Protein AF-A0A9W8AF70-F1 (afdb_monomer)

Structure (mmCIF, N/CA/C/O backbone):
data_AF-A0A9W8AF70-F1
#
_entry.id   AF-A0A9W8AF70-F1
#
loop_
_atom_site.group_PDB
_atom_site.id
_atom_site.type_symbol
_atom_site.label_atom_id
_atom_site.label_alt_id
_atom_site.label_comp_id
_atom_site.label_asym_id
_atom_site.label_entity_id
_atom_site.label_seq_id
_atom_site.pdbx_PDB_ins_code
_atom_site.Cartn_x
_atom_site.Cartn_y
_atom_site.Cartn_z
_atom_site.occupancy
_atom_site.B_iso_or_equiv
_atom_site.auth_seq_id
_atom_site.auth_comp_id
_atom_site.auth_asym_id
_atom_site.auth_atom_id
_atom_site.pdbx_PDB_model_num
ATOM 1 N N . MET A 1 1 ? 2.210 7.475 -5.868 1.00 79.88 1 MET A N 1
ATOM 2 C CA . MET A 1 1 ? 2.722 6.218 -6.463 1.00 79.88 1 MET A CA 1
ATOM 3 C C . MET A 1 1 ? 3.034 5.234 -5.338 1.00 79.88 1 MET A C 1
ATOM 5 O O . MET A 1 1 ? 3.529 5.684 -4.309 1.00 79.88 1 MET A O 1
ATOM 9 N N . CYS A 1 2 ? 2.689 3.948 -5.468 1.00 85.62 2 CYS A N 1
ATOM 10 C CA . CYS A 1 2 ? 2.917 2.944 -4.415 1.00 85.62 2 CYS A CA 1
ATOM 11 C C . CYS A 1 2 ? 4.412 2.587 -4.301 1.00 85.62 2 CYS A C 1
ATOM 13 O O . CYS A 1 2 ? 5.001 2.254 -5.326 1.00 85.62 2 CYS A O 1
ATOM 15 N N . PRO A 1 3 ? 5.020 2.570 -3.100 1.00 85.44 3 PRO A N 1
ATOM 16 C CA . PRO A 1 3 ? 6.440 2.236 -2.944 1.00 85.44 3 PRO A CA 1
ATOM 17 C C . PRO A 1 3 ? 6.752 0.746 -3.146 1.00 85.44 3 PRO A C 1
ATOM 19 O O . PRO A 1 3 ? 7.891 0.401 -3.418 1.00 85.44 3 PRO A O 1
ATOM 22 N N . ASN A 1 4 ? 5.756 -0.136 -3.010 1.00 88.00 4 ASN A N 1
ATOM 23 C CA . ASN A 1 4 ? 5.960 -1.584 -3.087 1.00 88.00 4 ASN A CA 1
ATOM 24 C C . ASN A 1 4 ? 5.841 -2.121 -4.527 1.00 88.00 4 ASN A C 1
ATOM 26 O O . ASN A 1 4 ? 6.610 -2.972 -4.948 1.00 88.00 4 ASN A O 1
ATOM 30 N N . CYS A 1 5 ? 4.878 -1.614 -5.308 1.00 89.25 5 CYS A N 1
ATOM 31 C CA . CYS A 1 5 ? 4.634 -2.087 -6.679 1.00 89.25 5 CYS A CA 1
ATOM 32 C C . CYS A 1 5 ? 4.831 -1.021 -7.765 1.00 89.25 5 CYS A C 1
ATOM 34 O O . CYS A 1 5 ? 4.577 -1.303 -8.932 1.00 89.25 5 CYS A O 1
ATOM 36 N N . TYR A 1 6 ? 5.222 0.204 -7.393 1.00 88.25 6 TYR A N 1
ATOM 37 C CA . TYR A 1 6 ? 5.454 1.336 -8.302 1.00 88.25 6 TYR A CA 1
ATOM 38 C C . TYR A 1 6 ? 4.277 1.670 -9.230 1.00 88.25 6 TYR A C 1
ATOM 40 O O . TYR A 1 6 ? 4.436 2.328 -10.251 1.00 88.25 6 TYR A O 1
ATOM 48 N N . THR A 1 7 ? 3.061 1.256 -8.871 1.00 85.69 7 THR A N 1
ATOM 49 C CA . THR A 1 7 ? 1.851 1.594 -9.628 1.00 85.69 7 THR A CA 1
ATOM 50 C C . THR A 1 7 ? 1.233 2.892 -9.116 1.00 85.69 7 THR A C 1
ATOM 52 O O . THR A 1 7 ? 1.401 3.282 -7.954 1.00 85.69 7 THR A O 1
ATOM 55 N N . MET A 1 8 ? 0.489 3.576 -9.985 1.00 80.81 8 MET A N 1
ATOM 56 C CA . MET A 1 8 ? -0.255 4.793 -9.633 1.00 80.81 8 MET A CA 1
ATOM 57 C C . MET A 1 8 ? -1.604 4.501 -8.949 1.00 80.81 8 MET A C 1
ATOM 59 O O . MET A 1 8 ? -2.312 5.431 -8.585 1.00 80.81 8 MET A O 1
ATOM 63 N N . ALA A 1 9 ? -1.942 3.228 -8.719 1.00 85.50 9 ALA A N 1
ATOM 64 C CA . ALA A 1 9 ? -3.200 2.786 -8.116 1.00 85.50 9 ALA A CA 1
ATOM 65 C C . ALA A 1 9 ? -3.176 2.890 -6.576 1.00 85.50 9 ALA A C 1
ATOM 67 O O . ALA A 1 9 ? -3.289 1.882 -5.876 1.00 85.50 9 ALA A O 1
ATOM 68 N N . VAL A 1 10 ? -2.959 4.100 -6.044 1.00 87.62 10 V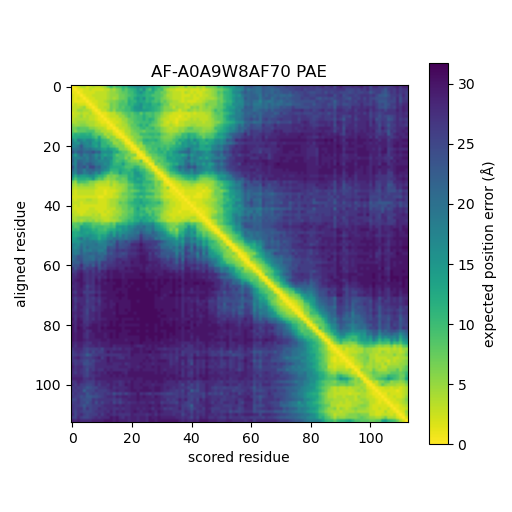AL A N 1
ATOM 69 C CA . VAL A 1 10 ? -3.044 4.403 -4.603 1.00 87.62 10 VAL A CA 1
ATOM 70 C C . VAL A 1 10 ? -4.194 5.370 -4.366 1.00 87.62 10 VAL A C 1
ATOM 72 O O . VAL A 1 10 ? -4.202 6.460 -4.934 1.00 87.62 10 VAL A O 1
ATOM 75 N N . TYR A 1 11 ? -5.133 4.998 -3.500 1.00 87.50 11 TYR A N 1
ATOM 76 C CA . TYR A 1 11 ? -6.302 5.808 -3.167 1.00 87.50 11 TYR A CA 1
ATOM 77 C C . TYR A 1 11 ? -6.420 6.033 -1.658 1.00 87.50 11 TYR A C 1
ATOM 79 O O . TYR A 1 11 ? -5.913 5.267 -0.837 1.00 87.50 11 TYR A O 1
ATOM 87 N N . HIS A 1 12 ? -7.076 7.132 -1.296 1.00 87.56 12 HIS A N 1
ATOM 88 C CA . HIS A 1 12 ? -7.264 7.552 0.087 1.00 87.56 12 HIS A CA 1
ATOM 89 C C . HIS A 1 12 ? -8.587 7.006 0.641 1.00 87.56 12 HIS A C 1
ATOM 91 O O . HIS A 1 12 ? -9.658 7.245 0.082 1.00 87.56 12 HIS A O 1
ATOM 97 N N . VAL A 1 13 ? -8.517 6.309 1.771 1.00 86.94 13 VAL A N 1
ATOM 98 C CA . VAL A 1 13 ? -9.643 5.666 2.451 1.00 86.94 13 VAL A CA 1
ATOM 99 C C . VAL A 1 13 ? -9.779 6.237 3.860 1.00 86.94 13 VAL A C 1
ATOM 101 O O . VAL A 1 13 ? -8.813 6.314 4.614 1.00 86.94 13 VAL A O 1
ATOM 104 N N . LYS A 1 14 ? -10.998 6.620 4.251 1.00 84.50 14 LYS A N 1
ATOM 105 C CA . LYS A 1 14 ? -11.298 7.079 5.614 1.00 84.50 14 LYS A CA 1
ATOM 106 C C . LYS A 1 14 ? -11.945 5.950 6.407 1.00 84.50 14 LYS A C 1
ATOM 108 O O . LYS A 1 14 ? -13.108 5.623 6.166 1.00 84.50 14 LYS A O 1
ATOM 113 N N . LEU A 1 15 ? -11.228 5.387 7.377 1.00 79.88 15 LEU A N 1
ATOM 114 C CA . LEU A 1 15 ? -11.790 4.371 8.263 1.00 79.88 15 LEU A CA 1
ATOM 115 C C . LEU A 1 15 ? -12.732 5.036 9.262 1.00 79.88 15 LEU A C 1
ATOM 117 O O . LEU A 1 15 ? -12.325 5.872 10.067 1.00 79.88 15 LEU A O 1
ATOM 121 N N . ARG A 1 16 ? -14.010 4.657 9.212 1.00 72.25 16 ARG A N 1
ATOM 122 C CA . ARG A 1 16 ? -15.010 5.036 10.213 1.00 72.25 16 ARG A CA 1
ATOM 123 C C . ARG A 1 16 ? -15.274 3.839 11.113 1.00 72.25 16 ARG A C 1
ATOM 125 O O . ARG A 1 16 ? -16.095 2.988 10.785 1.00 72.25 16 ARG A O 1
ATOM 132 N N . THR A 1 17 ? -14.590 3.783 12.247 1.00 71.44 17 THR A N 1
ATOM 133 C CA . THR A 1 17 ? -14.873 2.775 13.269 1.00 71.44 17 THR A CA 1
ATOM 134 C C . THR A 1 17 ? -16.167 3.162 13.980 1.00 71.44 17 THR A C 1
ATOM 136 O O . THR A 1 17 ? -16.240 4.209 14.620 1.00 71.44 17 THR A O 1
ATOM 139 N N . LYS A 1 18 ? -17.217 2.349 13.833 1.00 66.62 18 LYS A N 1
ATOM 140 C CA . LYS A 1 18 ? -18.454 2.493 14.610 1.00 66.62 18 LYS A CA 1
ATOM 141 C C . LYS A 1 18 ? -18.346 1.582 15.828 1.00 66.62 18 LYS A C 1
ATOM 143 O O . LYS A 1 18 ? -18.275 0.368 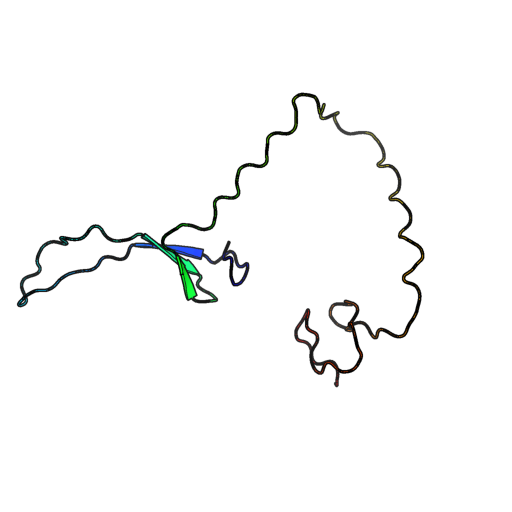15.667 1.00 66.62 18 LYS A O 1
ATOM 148 N N . PHE A 1 19 ? -18.313 2.156 17.025 1.00 63.75 19 PHE A N 1
ATOM 149 C CA . PHE A 1 19 ? -18.367 1.380 18.260 1.00 63.75 19 PHE A CA 1
ATOM 150 C C . PHE A 1 19 ? -19.837 1.123 18.597 1.00 63.75 19 PHE A C 1
ATOM 152 O O . PHE A 1 19 ? -20.606 2.066 18.767 1.00 63.75 19 PHE A O 1
ATOM 159 N N . THR A 1 20 ? -20.245 -0.141 18.637 1.00 63.25 20 THR A N 1
ATOM 160 C CA . THR A 1 20 ? -21.587 -0.537 19.082 1.00 63.25 20 THR A CA 1
ATOM 161 C C . THR A 1 20 ? -21.456 -1.152 20.470 1.00 63.25 20 THR A C 1
ATOM 163 O O . THR A 1 20 ? -20.781 -2.161 20.638 1.00 63.25 20 THR A O 1
ATOM 166 N N . PHE A 1 21 ? -22.076 -0.529 21.474 1.00 68.12 21 PHE A N 1
ATOM 167 C CA . PHE A 1 21 ? -22.177 -1.076 22.828 1.00 68.12 21 PHE A CA 1
ATOM 168 C C . PHE A 1 21 ? -23.661 -1.319 23.113 1.00 68.12 21 PHE A C 1
ATOM 170 O O . PHE A 1 21 ? -24.461 -0.390 23.031 1.00 68.12 21 PHE A O 1
ATOM 177 N N . PHE A 1 22 ? -24.041 -2.573 23.380 1.00 70.06 22 PHE A N 1
ATOM 178 C CA . PHE A 1 22 ? -25.415 -2.960 23.743 1.00 70.06 22 PHE A CA 1
ATOM 179 C C . PHE A 1 22 ? -26.522 -2.490 22.774 1.00 70.06 22 PHE A C 1
ATOM 181 O O . PHE A 1 22 ? -27.551 -1.979 23.196 1.00 70.06 22 PHE A O 1
ATOM 188 N N . CYS A 1 23 ? -26.340 -2.671 21.461 1.00 68.31 23 CYS A N 1
ATOM 189 C CA . CYS A 1 23 ? -27.347 -2.347 20.429 1.00 68.31 23 CYS A CA 1
ATOM 190 C C . CYS A 1 23 ? -27.806 -0.876 20.368 1.00 68.31 23 CYS A C 1
ATOM 192 O O . CYS A 1 23 ? -28.689 -0.543 19.579 1.00 68.31 23 CYS A O 1
ATOM 194 N N . ILE A 1 24 ? -27.185 0.020 21.133 1.00 77.94 24 ILE A N 1
ATOM 195 C CA . ILE A 1 24 ? -27.418 1.456 21.050 1.00 77.94 24 ILE A CA 1
ATOM 196 C C . ILE A 1 24 ? -26.307 2.021 20.156 1.00 77.94 24 ILE A C 1
ATOM 198 O O . ILE A 1 24 ? -25.124 1.842 20.469 1.00 77.94 24 ILE A O 1
ATOM 202 N N . PRO A 1 25 ? -26.633 2.665 19.019 1.00 60.53 25 PRO A N 1
ATOM 203 C CA . PRO A 1 25 ? -25.636 3.317 18.184 1.00 60.53 25 PRO A CA 1
ATOM 204 C C . PRO A 1 25 ? -25.094 4.539 18.933 1.00 60.53 25 PRO A C 1
ATOM 206 O O . PRO A 1 25 ? -25.603 5.649 18.800 1.00 60.53 25 PRO A O 1
ATOM 209 N N . LEU A 1 26 ? -24.062 4.328 19.749 1.00 67.19 26 LEU A N 1
ATOM 210 C CA . LEU A 1 26 ? -23.305 5.413 20.353 1.00 67.19 26 LEU A CA 1
ATOM 211 C C . LEU A 1 26 ? -22.664 6.214 19.214 1.00 67.19 26 LEU A C 1
ATOM 213 O O . LEU A 1 26 ? -22.037 5.647 18.314 1.00 67.19 26 LEU A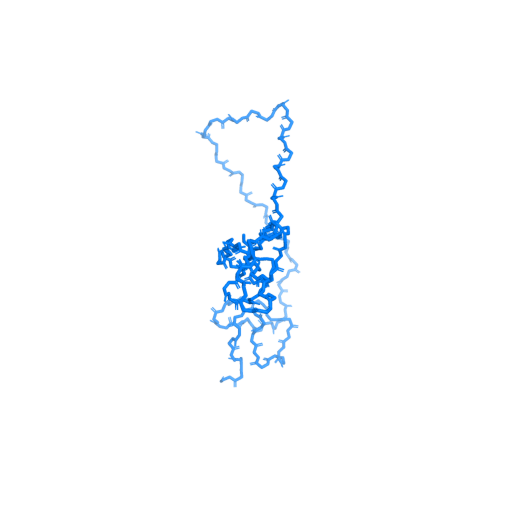 O 1
ATOM 217 N N . PHE A 1 27 ? -22.879 7.532 19.227 1.00 61.78 27 PHE A N 1
ATOM 218 C CA . PHE A 1 27 ? -22.282 8.481 18.286 1.00 61.78 27 PHE A CA 1
ATOM 219 C C . PHE A 1 27 ? -20.796 8.152 18.055 1.00 61.78 27 PHE A C 1
ATOM 221 O O . PHE A 1 27 ? -20.132 7.701 18.987 1.00 61.78 27 PHE A O 1
ATOM 228 N N . PRO A 1 28 ? -20.240 8.336 16.843 1.00 57.34 28 PRO A N 1
ATOM 229 C CA . PRO A 1 28 ? -18.861 7.946 16.552 1.00 57.34 28 PRO A CA 1
ATOM 230 C C . PRO A 1 28 ? -17.878 8.751 17.421 1.00 57.34 28 PRO A C 1
ATOM 232 O O . PRO A 1 28 ? -17.516 9.874 17.085 1.00 57.34 28 PRO A O 1
ATOM 235 N N . ILE A 1 29 ? -17.457 8.169 18.549 1.00 58.66 29 ILE A N 1
ATOM 236 C CA . ILE A 1 29 ? -16.588 8.803 19.558 1.00 58.66 29 ILE A CA 1
ATOM 237 C C . ILE A 1 29 ? -15.144 8.960 19.048 1.00 58.66 29 ILE A C 1
ATOM 239 O O . ILE A 1 29 ? -14.389 9.789 19.548 1.00 58.66 29 ILE A O 1
ATOM 243 N N . THR A 1 30 ? -14.740 8.218 18.016 1.00 59.34 30 THR A N 1
ATOM 244 C CA . THR A 1 30 ? -13.366 8.245 17.503 1.00 59.34 30 THR A CA 1
ATOM 245 C C . THR A 1 30 ? -13.275 8.920 16.137 1.00 59.34 30 THR A C 1
ATOM 247 O O . THR A 1 30 ? -13.913 8.515 15.164 1.00 59.34 30 THR A O 1
ATOM 250 N N . LYS A 1 31 ? -12.434 9.963 16.054 1.00 63.72 31 LYS A N 1
ATOM 251 C CA . LYS A 1 31 ? -11.994 10.563 14.787 1.00 63.72 31 LYS A CA 1
ATOM 252 C C . LYS A 1 31 ? -11.452 9.449 13.887 1.00 63.72 31 LYS A C 1
ATOM 254 O O . LYS A 1 31 ? -10.451 8.818 14.210 1.00 63.72 31 LYS A O 1
ATOM 259 N N . GLY A 1 32 ? -12.143 9.203 12.776 1.00 68.44 32 GLY A N 1
ATOM 260 C CA . GLY A 1 32 ? -11.744 8.193 11.802 1.00 68.44 32 GLY A CA 1
ATOM 261 C C . GLY A 1 32 ? -10.352 8.471 11.241 1.00 68.44 32 GLY A C 1
ATOM 262 O O . GLY A 1 32 ? -10.063 9.608 10.860 1.00 68.44 32 GLY A O 1
ATOM 263 N N . LYS A 1 33 ? -9.507 7.439 11.198 1.00 77.25 33 LYS A N 1
ATOM 264 C CA . LYS A 1 33 ? -8.150 7.512 10.651 1.00 77.25 33 LYS A CA 1
ATOM 265 C C . LYS A 1 33 ? -8.194 7.498 9.122 1.00 77.25 33 LYS A C 1
ATOM 267 O O . LYS A 1 33 ? -8.975 6.759 8.520 1.00 77.25 33 LYS A O 1
ATOM 272 N N . SER A 1 34 ? -7.361 8.327 8.508 1.00 83.19 34 SER A N 1
ATOM 273 C CA . SER A 1 34 ? -7.127 8.334 7.065 1.00 83.19 34 SER A CA 1
ATOM 274 C C . SER A 1 34 ? -6.004 7.361 6.727 1.00 83.19 34 SER A C 1
ATOM 276 O O . SER A 1 34 ? -4.944 7.428 7.343 1.00 83.19 34 SER A O 1
ATOM 278 N N . LEU A 1 35 ? -6.231 6.477 5.759 1.00 88.00 35 LEU A N 1
ATOM 279 C CA . LEU A 1 35 ? -5.251 5.518 5.256 1.00 88.00 35 LEU A CA 1
ATOM 280 C C . LEU A 1 35 ? -5.129 5.644 3.740 1.00 88.00 35 LEU A C 1
ATOM 282 O O . LEU A 1 35 ? -6.106 5.913 3.047 1.00 88.00 35 LEU A O 1
ATOM 286 N N . TYR A 1 36 ? -3.937 5.399 3.220 1.00 89.06 36 TYR A N 1
ATOM 287 C CA . TYR A 1 36 ? -3.690 5.221 1.796 1.00 89.06 36 TYR A CA 1
ATOM 288 C C . TYR A 1 36 ? -3.597 3.733 1.513 1.00 89.06 36 TYR A C 1
ATOM 290 O O . TYR A 1 36 ? -2.802 3.061 2.164 1.00 89.06 36 TYR A O 1
ATOM 298 N N . LEU A 1 37 ? -4.387 3.229 0.567 1.00 90.50 37 LEU A N 1
ATOM 299 C CA . LEU A 1 37 ? -4.349 1.834 0.132 1.00 90.50 37 LEU A CA 1
ATOM 300 C C . LEU A 1 37 ? -3.916 1.736 -1.328 1.00 90.50 37 LEU A C 1
ATOM 302 O O . LEU A 1 37 ? -4.361 2.517 -2.170 1.00 90.50 37 LEU A O 1
ATOM 306 N N . CYS A 1 38 ? -3.071 0.752 -1.630 1.00 91.38 38 CYS A N 1
ATOM 307 C CA . CYS A 1 38 ? -2.788 0.341 -2.998 1.00 91.38 38 CYS A CA 1
ATOM 308 C C . CYS A 1 38 ? -3.700 -0.814 -3.423 1.00 91.38 38 CYS A C 1
ATOM 310 O O . CYS A 1 38 ? -3.768 -1.826 -2.730 1.00 91.38 38 CYS A O 1
ATOM 312 N N . GLU A 1 39 ? -4.336 -0.704 -4.589 1.00 88.88 39 GLU A N 1
ATOM 313 C CA . GLU A 1 39 ? -5.255 -1.733 -5.104 1.00 88.88 39 GLU A CA 1
ATOM 314 C C . GLU A 1 39 ? -4.540 -3.030 -5.504 1.00 88.88 39 GLU A C 1
ATOM 316 O O . GLU A 1 39 ? -5.096 -4.116 -5.403 1.00 88.88 39 GLU A O 1
ATOM 321 N N . ARG A 1 40 ? -3.284 -2.921 -5.952 1.00 91.69 40 ARG A N 1
ATOM 322 C CA . ARG A 1 40 ? -2.562 -4.042 -6.564 1.00 91.69 40 ARG A CA 1
ATOM 323 C C . ARG A 1 40 ? -1.846 -4.931 -5.557 1.00 91.69 40 ARG A C 1
ATOM 325 O O . ARG A 1 40 ? -1.815 -6.142 -5.721 1.00 91.69 40 ARG A O 1
ATOM 332 N N . CYS A 1 41 ? -1.213 -4.325 -4.555 1.00 90.75 41 CYS A N 1
ATOM 333 C CA . CYS A 1 41 ? -0.409 -5.042 -3.562 1.00 90.75 41 CYS A CA 1
ATOM 334 C C . CYS A 1 41 ? -0.958 -4.926 -2.137 1.00 90.75 41 CYS A C 1
ATOM 336 O O . CYS A 1 41 ? -0.295 -5.371 -1.205 1.00 90.75 41 CYS A O 1
ATOM 338 N N . HIS A 1 42 ? -2.123 -4.291 -1.956 1.00 91.06 42 HIS A N 1
ATOM 339 C CA . HIS A 1 42 ? -2.770 -4.071 -0.657 1.00 91.06 42 HIS A CA 1
ATOM 340 C C . HIS A 1 42 ? -1.893 -3.382 0.398 1.00 91.06 42 HIS A C 1
ATOM 342 O O . HIS A 1 42 ? -2.167 -3.450 1.593 1.00 91.06 42 HIS A O 1
ATOM 348 N N . TRP A 1 43 ? -0.844 -2.681 -0.034 1.00 89.25 43 TRP A N 1
ATOM 349 C CA . TRP A 1 43 ? -0.035 -1.863 0.857 1.00 89.25 43 TRP A CA 1
ATOM 350 C C . TRP A 1 43 ? -0.892 -0.750 1.468 1.00 89.25 43 TRP A C 1
ATOM 352 O O . TRP A 1 43 ? -1.628 -0.077 0.740 1.00 89.25 43 TRP A O 1
ATOM 362 N N . ALA A 1 44 ? -0.772 -0.557 2.782 1.00 88.19 44 ALA A N 1
ATOM 363 C CA . ALA A 1 44 ? -1.506 0.445 3.541 1.00 88.19 44 ALA A CA 1
ATOM 364 C C . ALA A 1 44 ? -0.555 1.329 4.362 1.00 88.19 44 ALA A C 1
ATOM 366 O O . ALA A 1 44 ? 0.377 0.818 4.980 1.00 88.19 44 ALA A O 1
ATOM 367 N N . SER A 1 45 ? -0.802 2.641 4.397 1.00 85.06 45 SER A N 1
ATOM 368 C CA . SER A 1 45 ? -0.038 3.584 5.229 1.00 85.06 45 SER A CA 1
ATOM 369 C C . SER A 1 45 ? -0.901 4.737 5.745 1.00 85.06 45 SER A C 1
ATOM 371 O O . SER A 1 45 ? -1.748 5.258 5.019 1.00 85.06 45 SER A O 1
ATOM 373 N N . GLU A 1 46 ? -0.679 5.145 7.000 1.00 81.94 46 GLU A N 1
ATOM 374 C CA . GLU A 1 46 ? -1.283 6.345 7.615 1.00 81.94 46 GLU A CA 1
ATOM 375 C C . GLU A 1 46 ? -0.628 7.631 7.090 1.00 81.94 46 GLU A C 1
ATOM 377 O O . GLU A 1 46 ? -1.287 8.652 6.888 1.00 81.94 46 GLU A O 1
ATOM 382 N N . GLN A 1 47 ? 0.678 7.571 6.835 1.00 74.12 47 GLN A N 1
ATOM 383 C CA . GLN A 1 47 ? 1.439 8.646 6.217 1.00 74.12 47 GLN A CA 1
ATOM 384 C C . GLN A 1 47 ? 1.284 8.489 4.704 1.00 74.12 47 GLN A C 1
ATOM 386 O O . GLN A 1 47 ? 1.550 7.415 4.161 1.00 74.12 47 GLN A O 1
ATOM 391 N N . GLY A 1 48 ? 0.782 9.526 4.029 1.00 67.19 48 GLY A N 1
ATOM 392 C CA . GLY A 1 48 ? 0.629 9.513 2.573 1.00 67.19 48 GLY A CA 1
ATOM 393 C C . GLY A 1 48 ? 1.920 9.138 1.852 1.00 67.19 48 GLY A C 1
ATOM 394 O O . GLY A 1 48 ? 2.988 9.154 2.468 1.00 67.19 48 GLY A O 1
ATOM 395 N N . PRO A 1 49 ? 1.846 8.777 0.556 1.00 62.53 49 PRO A N 1
ATOM 396 C CA . PRO A 1 49 ? 3.051 8.514 -0.220 1.00 62.53 49 PRO A CA 1
ATOM 397 C C . PRO A 1 49 ? 4.034 9.669 0.008 1.00 62.53 49 PRO A C 1
ATOM 399 O O . PRO A 1 49 ? 3.575 10.817 0.024 1.00 62.53 49 PRO A O 1
ATOM 402 N N . PRO A 1 50 ? 5.327 9.378 0.255 1.00 61.16 50 PRO A N 1
ATOM 403 C CA . PRO A 1 50 ? 6.301 10.397 0.617 1.00 61.16 50 PRO A CA 1
ATOM 404 C C . PRO A 1 50 ? 6.175 11.536 -0.386 1.00 61.16 50 PRO A C 1
ATOM 406 O O . PRO A 1 50 ? 6.330 11.321 -1.590 1.00 61.16 50 PRO A O 1
ATOM 409 N N . GLN A 1 51 ? 5.789 12.715 0.110 1.00 57.31 51 GLN A N 1
ATOM 410 C CA . GLN A 1 51 ? 5.798 13.930 -0.687 1.00 57.31 51 GLN A CA 1
ATOM 411 C C . GLN A 1 51 ? 7.231 14.043 -1.183 1.00 57.31 51 GLN A C 1
ATOM 413 O O . GLN A 1 51 ? 8.153 14.155 -0.374 1.00 57.31 51 GLN A O 1
ATOM 418 N N . MET A 1 52 ? 7.420 13.886 -2.493 1.00 51.19 52 MET A N 1
ATOM 419 C CA . MET A 1 52 ? 8.708 14.124 -3.120 1.00 51.19 52 MET A CA 1
ATOM 420 C C . MET A 1 52 ? 9.106 15.524 -2.675 1.00 51.19 52 MET A C 1
ATOM 422 O O . MET A 1 52 ? 8.397 16.487 -2.967 1.00 51.19 52 MET A O 1
ATOM 426 N N . VAL A 1 53 ? 10.161 15.611 -1.865 1.00 61.09 53 VAL A N 1
ATOM 427 C CA . VAL A 1 53 ? 10.718 16.888 -1.432 1.00 61.09 53 VAL A CA 1
ATOM 428 C C . VAL A 1 53 ? 10.884 17.715 -2.708 1.00 61.09 53 VAL A C 1
ATOM 430 O O . VAL A 1 53 ? 11.452 17.180 -3.668 1.00 61.09 53 VAL A O 1
ATOM 433 N N . PRO A 1 54 ? 10.341 18.947 -2.784 1.00 55.66 54 PRO A N 1
ATOM 434 C CA . PRO A 1 54 ? 10.566 19.802 -3.938 1.00 55.66 54 PRO A CA 1
ATOM 435 C C . PRO A 1 54 ? 12.064 19.805 -4.214 1.00 55.66 54 PRO A C 1
ATOM 437 O O . PRO A 1 54 ? 12.843 19.998 -3.275 1.00 55.66 54 PRO A O 1
ATOM 440 N N . LEU A 1 55 ? 12.464 19.503 -5.455 1.00 53.69 55 LEU A N 1
ATOM 441 C CA . LEU A 1 55 ? 13.878 19.528 -5.819 1.00 53.69 55 LEU A CA 1
ATOM 442 C C . LEU A 1 55 ? 14.473 20.846 -5.298 1.00 53.69 55 LEU A C 1
ATOM 444 O O . LEU A 1 55 ? 13.825 21.887 -5.465 1.00 53.69 55 LEU A O 1
ATOM 448 N N . PRO A 1 56 ? 15.663 20.817 -4.669 1.00 60.25 56 PRO A N 1
ATOM 449 C CA . PRO A 1 56 ? 16.372 22.035 -4.316 1.00 60.25 56 PRO A CA 1
ATOM 450 C C . PRO A 1 56 ? 16.361 22.956 -5.532 1.00 60.25 56 PRO A C 1
ATOM 452 O O . PRO A 1 56 ? 16.739 22.526 -6.625 1.00 60.25 56 PRO A O 1
ATOM 455 N N . GLN A 1 57 ? 15.854 24.181 -5.367 1.00 66.56 57 GLN A N 1
ATOM 456 C CA . GLN A 1 57 ? 15.871 25.151 -6.452 1.00 66.56 57 GLN A CA 1
ATOM 457 C C . GLN A 1 57 ? 17.314 25.257 -6.963 1.00 66.56 57 GLN A C 1
ATOM 459 O O . GLN A 1 57 ? 18.227 25.435 -6.150 1.00 66.56 57 GLN A O 1
ATOM 464 N N . PRO A 1 58 ? 17.547 25.103 -8.275 1.00 62.22 58 PRO A N 1
ATOM 465 C CA . PRO A 1 58 ? 18.873 25.294 -8.838 1.0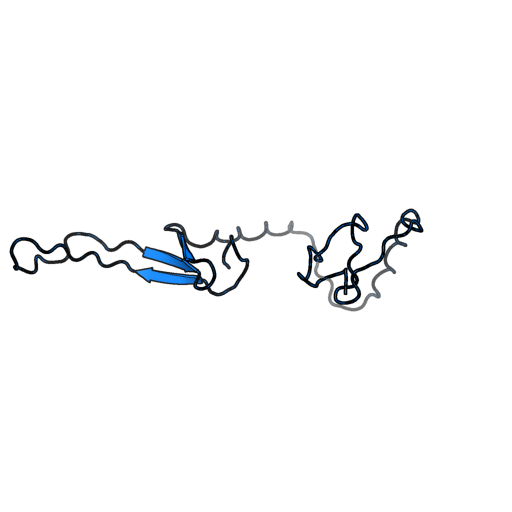0 62.22 58 PRO A CA 1
ATOM 466 C C . PRO A 1 58 ? 19.412 26.692 -8.467 1.00 62.22 58 PRO A C 1
ATOM 468 O O . PRO A 1 58 ? 18.624 27.640 -8.389 1.00 62.22 58 PRO A O 1
ATOM 471 N N . PRO A 1 59 ? 20.729 26.833 -8.213 1.00 69.44 59 PRO A N 1
ATOM 472 C CA . PRO A 1 59 ? 21.335 28.087 -7.775 1.00 69.44 59 PRO A CA 1
ATOM 473 C C . PRO A 1 59 ? 20.951 29.264 -8.686 1.00 69.44 59 PRO A C 1
ATOM 475 O O . PRO A 1 59 ? 20.896 29.082 -9.906 1.00 69.44 59 PRO A O 1
ATOM 478 N N . PRO A 1 60 ? 20.716 30.472 -8.140 1.00 61.41 60 PRO A N 1
ATOM 479 C CA . PRO A 1 60 ? 20.412 31.655 -8.939 1.00 61.41 60 PRO A CA 1
ATOM 480 C C . PRO A 1 60 ? 21.615 31.988 -9.835 1.00 61.41 60 PRO A C 1
ATOM 482 O O . PRO A 1 60 ? 22.607 32.547 -9.377 1.00 61.41 60 PRO A O 1
ATOM 485 N N . GLY A 1 61 ? 21.552 31.576 -11.103 1.00 58.69 61 GLY A N 1
ATOM 486 C CA . GLY A 1 61 ? 22.659 31.721 -12.054 1.00 58.69 61 GLY A CA 1
ATOM 487 C C . GLY A 1 61 ? 22.598 30.821 -13.291 1.00 58.69 61 GLY A C 1
ATOM 488 O O . GLY A 1 61 ? 23.302 31.094 -14.258 1.00 58.69 61 GLY A O 1
ATOM 489 N N . TYR A 1 62 ? 21.753 29.783 -13.319 1.00 51.38 62 TYR A N 1
ATOM 490 C CA . TYR A 1 62 ? 21.507 29.040 -14.559 1.00 51.38 62 TYR A CA 1
ATOM 491 C C . TYR A 1 62 ? 20.555 29.852 -15.455 1.00 51.38 62 TYR A C 1
ATOM 493 O O . TYR A 1 62 ? 19.339 29.881 -15.275 1.00 51.38 62 TYR A O 1
ATOM 501 N N . ALA A 1 63 ? 21.123 30.595 -16.401 1.00 50.69 63 ALA A N 1
ATOM 502 C CA . ALA A 1 63 ? 20.347 31.193 -17.474 1.00 50.69 63 ALA A CA 1
ATOM 503 C C . ALA A 1 63 ? 19.803 30.062 -18.358 1.00 50.69 63 ALA A C 1
ATOM 505 O O . ALA A 1 63 ? 20.566 29.303 -18.953 1.00 50.69 63 ALA A O 1
ATOM 506 N N . VAL A 1 64 ? 18.480 29.944 -18.436 1.00 55.88 64 VAL A N 1
ATOM 507 C CA . VAL A 1 64 ? 17.812 29.164 -19.477 1.00 55.88 64 VAL A CA 1
ATOM 508 C C . VAL A 1 64 ? 17.973 29.972 -20.763 1.00 55.88 64 VAL A C 1
ATOM 510 O O . VAL A 1 64 ? 17.228 30.920 -20.992 1.00 55.88 64 VAL A O 1
ATOM 513 N N . THR A 1 65 ? 19.002 29.686 -21.561 1.00 47.97 65 THR A N 1
ATOM 514 C CA . THR A 1 65 ? 19.107 30.277 -22.898 1.00 47.97 65 THR A CA 1
ATOM 515 C C . THR A 1 65 ? 18.188 29.522 -23.839 1.00 47.97 65 THR A C 1
ATOM 517 O O . THR A 1 65 ? 18.361 28.322 -24.064 1.00 47.97 65 THR A O 1
ATOM 520 N N . ASP A 1 66 ? 17.203 30.268 -24.329 1.00 49.12 66 ASP A N 1
ATOM 521 C CA . ASP A 1 66 ? 16.241 29.922 -25.366 1.00 49.12 66 ASP A CA 1
ATOM 522 C C . ASP A 1 66 ? 16.894 29.182 -26.545 1.00 49.12 66 ASP A C 1
ATOM 524 O O . ASP A 1 66 ? 18.047 29.422 -26.913 1.00 49.12 66 ASP A O 1
ATOM 528 N N . GLY A 1 67 ? 16.158 28.216 -27.089 1.00 54.38 67 GLY A N 1
ATOM 529 C CA . GLY A 1 67 ? 16.689 27.166 -27.945 1.00 54.38 67 GLY A CA 1
ATOM 530 C C . GLY A 1 67 ? 17.271 27.651 -29.270 1.00 54.38 67 GLY A C 1
ATOM 531 O O . GLY A 1 67 ? 16.549 28.180 -30.101 1.00 54.38 67 GLY A O 1
ATOM 532 N N . SER A 1 68 ? 18.549 27.341 -29.507 1.00 54.28 68 SER A N 1
ATOM 533 C CA . SER A 1 68 ? 19.115 27.019 -30.831 1.00 54.28 68 SER A CA 1
ATOM 534 C C . SER A 1 68 ? 20.623 26.757 -30.723 1.00 54.28 68 SER A C 1
ATOM 536 O O 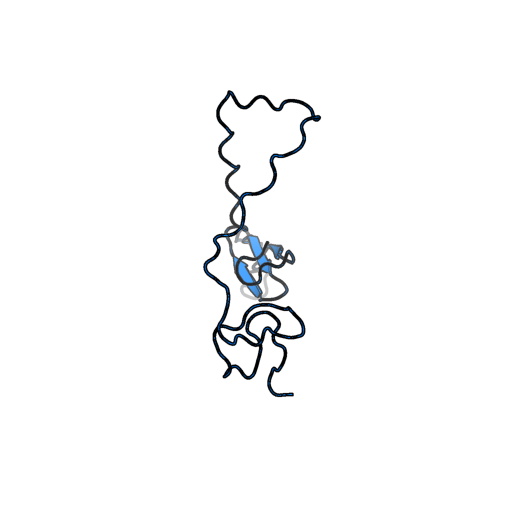. SER A 1 68 ? 21.437 27.538 -31.209 1.00 54.28 68 SER A O 1
ATOM 538 N N . ALA A 1 69 ? 21.025 25.661 -30.083 1.00 52.34 69 ALA A N 1
ATOM 539 C CA . ALA A 1 69 ? 22.395 25.161 -30.191 1.00 52.34 69 ALA A CA 1
ATOM 540 C C . ALA A 1 69 ? 22.356 23.638 -30.384 1.00 52.34 69 ALA A C 1
ATOM 542 O O . ALA A 1 69 ? 21.659 22.964 -29.619 1.00 52.34 69 ALA A O 1
ATOM 543 N N . PRO A 1 70 ? 23.053 23.071 -31.389 1.00 54.41 70 PRO A N 1
ATOM 544 C CA . PRO A 1 70 ? 23.184 21.626 -31.510 1.00 54.41 70 PRO A CA 1
ATOM 545 C C . PRO A 1 70 ? 23.865 21.095 -30.249 1.00 54.41 70 PRO A C 1
ATOM 547 O O . PRO A 1 70 ? 24.931 21.579 -29.866 1.00 54.41 70 PRO A O 1
ATOM 550 N N . LEU A 1 71 ? 23.240 20.116 -29.596 1.00 58.66 71 LEU A N 1
ATOM 551 C CA . LEU A 1 71 ? 23.855 19.378 -28.498 1.00 58.66 71 LEU A CA 1
ATOM 552 C C . LEU A 1 71 ? 25.218 18.834 -28.968 1.00 58.66 71 LEU A C 1
ATOM 554 O O . LEU A 1 71 ? 25.291 18.296 -30.079 1.00 58.66 71 LEU A O 1
ATOM 558 N N . PRO A 1 72 ? 26.293 18.945 -28.164 1.00 62.28 72 PRO A N 1
ATOM 559 C CA . PRO A 1 72 ? 27.533 18.247 -28.473 1.00 62.28 72 PRO A CA 1
ATOM 560 C C . PRO A 1 72 ? 27.240 16.741 -28.587 1.00 62.28 72 PRO A C 1
ATOM 562 O O . PRO A 1 72 ? 26.400 16.231 -27.834 1.00 62.28 72 PRO A O 1
ATOM 565 N N . PRO A 1 73 ? 27.883 16.016 -29.525 1.00 65.69 73 PRO A N 1
ATOM 566 C CA . PRO A 1 73 ? 27.678 14.581 -29.643 1.00 65.69 73 PRO A CA 1
ATOM 567 C C . PRO A 1 73 ? 28.004 13.910 -28.301 1.00 65.69 73 PRO A C 1
ATOM 569 O O . PRO A 1 73 ? 28.957 14.322 -27.629 1.00 65.69 73 PRO A O 1
ATOM 572 N N . PRO A 1 74 ? 27.215 12.905 -27.883 1.00 65.38 74 PRO A N 1
ATOM 573 C CA . PRO A 1 74 ? 27.471 12.200 -26.637 1.00 65.38 74 PRO A CA 1
ATOM 574 C C . PRO A 1 74 ? 28.890 11.607 -26.656 1.00 65.38 74 PRO A C 1
ATOM 576 O O . PRO A 1 74 ? 29.350 11.168 -27.716 1.00 65.38 74 PRO A O 1
ATOM 579 N N . PRO A 1 75 ? 29.599 11.589 -25.510 1.00 68.06 75 PRO A N 1
ATOM 580 C CA . PRO A 1 75 ? 30.904 10.947 -25.428 1.00 68.06 75 PRO A CA 1
ATOM 581 C C . PRO A 1 75 ? 30.783 9.477 -25.862 1.00 68.06 75 PRO A C 1
ATOM 583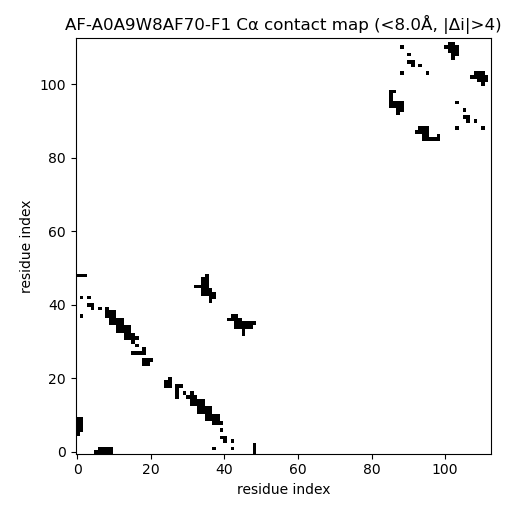 O O . PRO A 1 75 ? 29.762 8.844 -25.567 1.00 68.06 75 PRO A O 1
ATOM 586 N N . PRO A 1 76 ? 31.785 8.920 -26.570 1.00 63.19 76 PRO A N 1
ATOM 587 C CA . PRO A 1 76 ? 31.751 7.520 -26.961 1.00 63.19 76 PRO A CA 1
ATOM 588 C C . PRO A 1 76 ? 31.612 6.650 -25.702 1.00 63.19 76 PRO A C 1
ATOM 590 O O . PRO A 1 76 ? 32.251 6.944 -24.686 1.00 63.19 76 PRO A O 1
ATOM 593 N N . PRO A 1 77 ? 30.772 5.601 -25.737 1.00 62.59 77 PRO A N 1
ATOM 594 C CA . PRO A 1 77 ? 30.655 4.684 -24.615 1.00 62.59 77 PRO A CA 1
ATOM 595 C C . PRO A 1 77 ? 32.039 4.094 -24.296 1.00 62.59 77 PRO A C 1
ATOM 597 O O . PRO A 1 77 ? 32.814 3.847 -25.226 1.00 62.59 77 PRO A O 1
ATOM 600 N N . PRO A 1 78 ? 32.373 3.872 -23.011 1.00 54.03 78 PRO A N 1
ATOM 601 C CA . PRO A 1 78 ? 33.633 3.238 -22.642 1.00 54.03 78 PRO A CA 1
ATOM 602 C C . PRO A 1 78 ? 33.771 1.911 -23.397 1.00 54.03 78 PRO A C 1
ATOM 604 O O . PRO A 1 78 ? 32.886 1.056 -23.347 1.00 54.03 78 PRO A O 1
ATOM 607 N N . ALA A 1 79 ? 34.875 1.765 -24.130 1.00 54.81 79 ALA A N 1
ATOM 608 C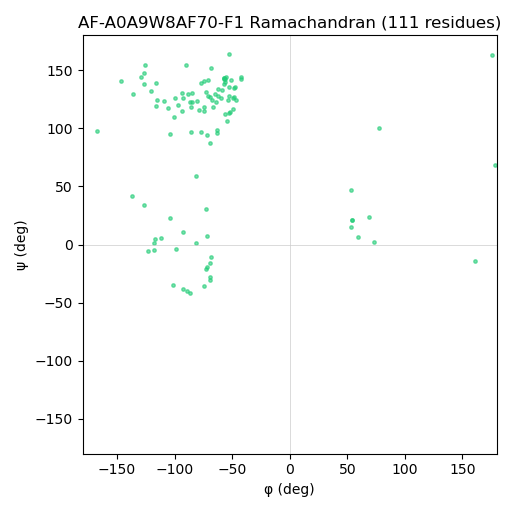 CA . ALA A 1 79 ? 35.156 0.667 -25.055 1.00 54.81 79 ALA A CA 1
ATOM 609 C C . ALA A 1 79 ? 35.475 -0.678 -24.359 1.00 54.81 79 ALA A C 1
ATOM 611 O O . ALA A 1 79 ? 36.220 -1.492 -24.896 1.00 54.81 79 ALA A O 1
ATOM 612 N N . GLU A 1 80 ? 34.910 -0.937 -23.177 1.00 53.41 80 GLU A N 1
ATOM 613 C CA . GLU A 1 80 ? 35.256 -2.083 -22.320 1.00 53.41 80 GLU A CA 1
ATOM 614 C C . GLU A 1 80 ? 34.054 -2.946 -21.904 1.00 53.41 80 GLU A C 1
ATOM 616 O O . GLU A 1 80 ? 34.040 -3.558 -20.841 1.00 53.41 80 GLU A O 1
ATOM 621 N N . ALA A 1 81 ? 33.052 -3.089 -22.771 1.00 48.44 81 ALA A N 1
ATOM 622 C CA . ALA A 1 81 ? 32.099 -4.196 -22.641 1.00 48.44 81 ALA A CA 1
ATOM 623 C C . ALA A 1 81 ? 31.779 -4.852 -23.989 1.00 48.44 81 ALA A C 1
ATOM 625 O O . ALA A 1 81 ? 30.638 -5.205 -24.281 1.00 48.44 81 ALA A O 1
ATOM 626 N N . LEU A 1 82 ? 32.807 -5.038 -24.821 1.00 46.97 82 LEU A N 1
ATOM 627 C CA . LEU A 1 82 ? 32.751 -6.006 -25.907 1.00 46.97 82 LEU A CA 1
ATOM 628 C C . LEU A 1 82 ? 33.182 -7.383 -25.372 1.00 46.97 82 LEU A C 1
ATOM 630 O O . LEU A 1 82 ? 34.308 -7.563 -24.920 1.00 46.97 82 LEU A O 1
ATOM 634 N N . SER A 1 83 ? 32.280 -8.352 -25.529 1.00 52.69 83 SER A N 1
ATOM 635 C CA . SER A 1 83 ? 32.527 -9.800 -25.592 1.00 52.69 83 SER A CA 1
ATOM 636 C C . SER A 1 83 ? 32.796 -10.577 -24.300 1.00 52.69 83 SER A C 1
ATOM 638 O O . SER A 1 83 ? 33.939 -10.773 -23.893 1.00 52.69 83 SER A O 1
ATOM 640 N N . LYS A 1 84 ? 31.741 -11.254 -23.817 1.00 40.50 84 LYS A N 1
ATOM 641 C CA . LYS A 1 84 ? 31.738 -12.728 -23.689 1.00 40.50 84 LYS A CA 1
ATOM 642 C C . LYS A 1 84 ? 30.327 -13.275 -23.411 1.00 40.50 84 LYS A C 1
ATOM 644 O O . LYS A 1 84 ? 29.879 -13.322 -22.277 1.00 40.50 84 LYS A O 1
ATOM 649 N N . GLY A 1 85 ? 29.649 -13.736 -24.466 1.00 47.88 85 GLY A N 1
ATOM 650 C CA . GLY A 1 85 ? 28.678 -14.838 -24.379 1.00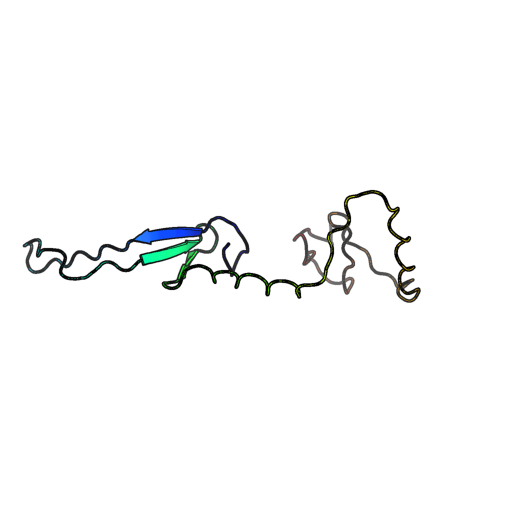 47.88 85 GLY A CA 1
ATOM 651 C C . GLY A 1 85 ? 27.355 -14.613 -23.637 1.00 47.88 85 GLY A C 1
ATOM 652 O O . GLY A 1 85 ? 26.752 -15.591 -23.201 1.00 47.88 85 GLY A O 1
ATOM 653 N N . SER A 1 86 ? 26.871 -13.383 -23.488 1.00 53.44 86 SER A N 1
ATOM 654 C CA . SER A 1 86 ? 25.583 -13.140 -22.832 1.00 53.44 86 SER A CA 1
ATOM 655 C C . SER A 1 86 ? 24.449 -13.264 -23.847 1.00 53.44 86 SER A C 1
ATOM 657 O O . SER A 1 86 ? 24.165 -12.317 -24.578 1.00 53.44 86 SER A O 1
ATOM 659 N N . MET A 1 87 ? 23.794 -14.428 -23.912 1.00 61.62 87 MET A N 1
ATOM 660 C CA . MET A 1 87 ? 22.475 -14.529 -24.545 1.00 61.62 87 MET A CA 1
ATOM 661 C C . MET A 1 87 ? 21.561 -13.501 -23.872 1.00 61.62 87 MET A C 1
ATOM 663 O O . MET A 1 87 ? 21.195 -13.655 -22.710 1.00 61.62 87 MET A O 1
ATOM 667 N N . GLY A 1 88 ? 21.256 -12.409 -24.570 1.00 70.69 88 GLY A N 1
ATOM 668 C CA . GLY A 1 88 ? 20.230 -11.468 -24.144 1.00 70.69 88 GLY A CA 1
ATOM 669 C C . GLY A 1 88 ? 18.857 -12.127 -24.241 1.00 70.69 88 GLY A C 1
ATOM 670 O O . GLY A 1 88 ? 18.638 -13.025 -25.054 1.00 70.69 88 GLY A O 1
ATOM 671 N N . CYS A 1 89 ? 17.915 -11.697 -23.409 1.00 75.75 89 CYS A N 1
ATOM 672 C CA . CYS A 1 89 ? 16.547 -12.197 -23.502 1.00 75.75 89 CYS A CA 1
ATOM 673 C C . CYS A 1 89 ? 15.908 -11.765 -24.844 1.00 75.75 89 CYS A C 1
ATOM 675 O O . CYS A 1 89 ? 15.913 -10.567 -25.123 1.00 75.75 89 CYS A O 1
ATOM 677 N N . PRO A 1 90 ? 15.297 -12.661 -25.648 1.00 77.12 90 PRO A N 1
ATOM 678 C CA . PRO A 1 90 ? 14.768 -12.295 -26.969 1.00 77.12 90 PRO A CA 1
ATOM 679 C C . PRO A 1 90 ? 13.550 -11.358 -26.927 1.00 77.12 90 PRO A C 1
ATOM 681 O O . PRO A 1 90 ? 13.164 -10.824 -27.958 1.00 77.12 90 PRO A O 1
ATOM 684 N N . GLN A 1 91 ? 12.960 -11.138 -25.746 1.00 79.19 91 GLN A N 1
ATOM 685 C CA . GLN A 1 91 ? 11.770 -10.299 -25.577 1.00 79.19 91 GLN A CA 1
ATOM 686 C C . GLN A 1 91 ? 12.073 -8.900 -25.044 1.00 79.19 91 GLN A C 1
ATOM 688 O O . GLN A 1 91 ? 11.385 -7.946 -25.386 1.00 79.19 91 GLN A O 1
ATOM 693 N N . CYS A 1 92 ? 13.072 -8.762 -24.172 1.00 84.00 92 CYS A N 1
ATOM 694 C CA . CYS A 1 92 ? 13.414 -7.472 -23.565 1.00 84.00 92 CYS A CA 1
ATOM 695 C C . CYS A 1 92 ? 14.827 -6.994 -23.905 1.00 84.00 92 CYS A C 1
ATOM 697 O O . CYS A 1 92 ? 15.204 -5.897 -23.496 1.00 84.00 92 CYS A O 1
ATOM 699 N N . TYR A 1 93 ? 15.604 -7.817 -24.617 1.00 79.88 93 TYR A N 1
ATOM 700 C CA . TYR A 1 93 ? 16.983 -7.567 -25.048 1.00 79.88 93 TYR A CA 1
ATOM 701 C C . TYR A 1 93 ? 17.943 -7.165 -23.922 1.00 79.88 93 TYR A C 1
ATOM 703 O O . TYR A 1 93 ? 19.050 -6.698 -24.178 1.00 79.88 93 TYR A O 1
ATOM 711 N N . GLN A 1 94 ? 17.543 -7.371 -22.665 1.00 81.81 94 GLN A N 1
ATOM 712 C CA . GLN A 1 94 ? 18.385 -7.088 -21.517 1.00 81.81 94 GLN A CA 1
ATOM 713 C C . GLN A 1 94 ? 19.475 -8.160 -21.388 1.00 81.81 94 GLN A C 1
ATOM 715 O O . GLN A 1 94 ? 19.195 -9.349 -21.611 1.00 81.81 94 GLN A O 1
ATOM 720 N N . PRO A 1 95 ? 20.706 -7.759 -21.023 1.00 77.25 95 PRO A N 1
ATOM 721 C CA . PRO A 1 95 ? 21.811 -8.682 -20.827 1.00 77.25 95 PRO A CA 1
ATOM 722 C C . PRO A 1 95 ? 21.536 -9.552 -19.601 1.00 77.25 95 PRO A C 1
ATOM 724 O O . PRO A 1 95 ? 21.303 -9.052 -18.501 1.00 77.25 95 PRO A O 1
ATOM 727 N N . LEU A 1 96 ? 21.559 -10.870 -19.784 1.00 73.94 96 LEU A N 1
ATOM 728 C CA . LEU A 1 96 ? 21.401 -11.798 -18.674 1.00 73.94 96 LEU A CA 1
ATOM 729 C C . LEU A 1 96 ? 22.763 -12.018 -17.997 1.00 73.94 96 LEU A C 1
ATOM 731 O O . LEU A 1 96 ? 23.735 -12.329 -18.689 1.00 73.94 96 LEU A O 1
ATOM 735 N N . PRO A 1 97 ? 22.852 -11.907 -16.657 1.00 67.12 97 PRO A N 1
ATOM 736 C CA . PRO A 1 97 ? 24.104 -12.080 -15.916 1.00 67.12 97 PRO A CA 1
ATOM 737 C C . PRO A 1 97 ? 24.588 -13.545 -15.848 1.00 67.12 97 PRO A C 1
ATOM 739 O O . PRO A 1 97 ? 25.541 -13.848 -15.136 1.00 67.12 97 PRO A O 1
ATOM 742 N N . GLY A 1 98 ? 23.947 -14.470 -16.573 1.00 64.69 98 GLY A N 1
ATOM 743 C CA . GLY A 1 98 ? 24.328 -15.880 -16.663 1.00 64.69 98 GLY A CA 1
ATOM 744 C C . GLY A 1 98 ? 23.333 -16.712 -17.480 1.00 64.69 98 GLY A C 1
ATOM 745 O O . GLY A 1 98 ? 22.198 -16.300 -17.707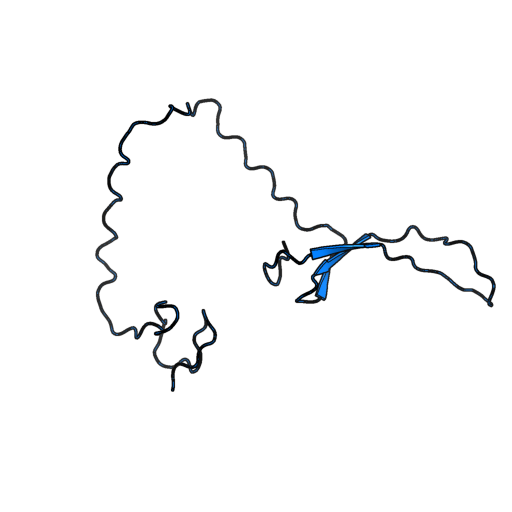 1.00 64.69 98 GLY A O 1
ATOM 746 N N . SER A 1 99 ? 23.747 -17.905 -17.910 1.00 64.06 99 SER A N 1
ATOM 747 C CA . SER A 1 99 ? 22.997 -18.804 -18.807 1.00 64.06 99 SER A CA 1
ATOM 748 C C . SER A 1 99 ? 22.110 -19.849 -18.100 1.00 64.06 99 SER A C 1
ATOM 750 O O . SER A 1 99 ? 21.599 -20.755 -18.749 1.00 64.06 99 SER A O 1
ATOM 752 N N . ASN A 1 100 ? 21.894 -19.741 -16.781 1.00 70.94 100 ASN A N 1
ATOM 753 C CA . ASN A 1 100 ? 21.170 -20.754 -15.988 1.00 70.94 100 ASN A CA 1
ATOM 754 C C . ASN A 1 100 ? 19.801 -20.313 -15.447 1.00 70.94 100 ASN A C 1
ATOM 756 O O . ASN A 1 100 ? 19.166 -21.062 -14.704 1.00 70.94 100 ASN A O 1
ATOM 760 N N . PHE A 1 101 ? 19.316 -19.128 -15.811 1.00 72.56 101 PHE A N 1
ATOM 761 C CA . PHE A 1 101 ? 18.000 -18.677 -15.370 1.00 72.56 101 PHE A CA 1
ATOM 762 C C . PHE A 1 101 ? 16.905 -19.298 -16.240 1.00 72.56 101 PHE A C 1
ATOM 764 O O . PHE A 1 101 ? 16.903 -19.144 -17.457 1.00 72.56 101 PHE A O 1
ATOM 771 N N . GLN A 1 102 ? 15.960 -20.001 -15.612 1.00 82.75 102 GLN A N 1
ATOM 772 C CA . GLN A 1 102 ? 14.790 -20.548 -16.307 1.00 82.75 102 GLN A CA 1
ATOM 773 C C . GLN A 1 102 ? 13.830 -19.438 -16.758 1.00 82.75 102 GLN A C 1
ATOM 775 O O . GLN A 1 102 ? 13.158 -19.581 -17.773 1.00 82.75 102 GLN A O 1
ATOM 780 N N . PHE A 1 103 ? 13.814 -18.312 -16.042 1.00 81.06 103 PHE A N 1
ATOM 781 C CA . PHE A 1 103 ? 12.987 -17.147 -16.337 1.00 81.06 103 PHE A CA 1
ATOM 782 C C . PHE A 1 103 ? 13.839 -15.877 -16.354 1.00 81.06 103 PHE A C 1
ATOM 784 O O . PHE A 1 103 ? 14.760 -15.730 -15.551 1.00 81.06 103 PHE A O 1
ATOM 791 N N . CYS A 1 104 ? 13.524 -14.939 -17.246 1.00 83.25 104 CYS A N 1
ATOM 792 C CA . CYS A 1 104 ? 14.175 -13.636 -17.286 1.00 83.25 104 CYS A CA 1
ATOM 793 C C . CYS A 1 104 ? 13.767 -12.794 -16.058 1.00 83.25 104 CYS A C 1
ATOM 795 O O . CYS A 1 104 ? 12.572 -12.573 -15.861 1.00 83.25 104 CYS A O 1
ATOM 797 N N . PRO A 1 105 ? 14.712 -12.244 -15.273 1.00 79.44 105 PRO A N 1
ATOM 798 C CA . PRO A 1 105 ? 14.395 -11.426 -14.097 1.00 79.44 105 PRO A CA 1
ATOM 799 C C . PRO A 1 105 ? 13.774 -10.063 -14.443 1.00 79.44 105 PRO A C 1
ATOM 801 O O . PRO A 1 105 ? 13.199 -9.417 -13.575 1.00 79.44 105 PRO A O 1
ATOM 804 N N . HIS A 1 106 ? 13.875 -9.621 -15.701 1.00 81.88 106 HIS A N 1
ATOM 805 C CA . HIS A 1 106 ? 13.354 -8.324 -16.141 1.00 81.88 106 HIS A CA 1
ATOM 806 C C . HIS A 1 106 ? 11.931 -8.403 -16.699 1.00 81.88 106 HIS A C 1
ATOM 808 O O . HIS A 1 106 ? 11.142 -7.490 -16.482 1.00 81.88 106 HIS A O 1
ATOM 814 N N . CYS A 1 107 ? 11.600 -9.470 -17.433 1.00 86.38 107 CYS A N 1
ATOM 815 C CA . CYS A 1 107 ? 10.303 -9.603 -18.107 1.00 86.38 107 CYS A CA 1
ATOM 816 C C . CYS A 1 107 ? 9.512 -10.861 -17.720 1.00 86.38 107 CYS A C 1
ATOM 818 O O . CYS A 1 107 ? 8.379 -11.017 -18.162 1.00 86.38 107 CYS A O 1
ATOM 820 N N . GLY A 1 108 ? 10.087 -11.767 -16.924 1.00 81.06 108 GLY A N 1
ATOM 821 C CA . GLY A 1 108 ? 9.435 -13.004 -16.484 1.00 81.06 108 GLY A CA 1
ATOM 822 C C . GLY A 1 108 ? 9.293 -14.086 -17.560 1.00 81.06 108 GLY A C 1
ATOM 823 O O . GLY A 1 108 ? 8.723 -15.138 -17.287 1.00 81.06 108 GLY A O 1
ATOM 824 N N . MET A 1 109 ? 9.801 -13.865 -18.777 1.00 83.50 109 MET A N 1
ATOM 825 C CA . MET A 1 109 ? 9.693 -14.837 -19.867 1.00 83.50 109 MET A CA 1
ATOM 826 C C . MET A 1 109 ? 10.583 -16.061 -19.628 1.00 83.50 109 MET A C 1
ATOM 828 O O . MET A 1 109 ? 11.713 -15.927 -19.158 1.00 83.50 109 MET A O 1
ATOM 832 N N . ASN A 1 110 ? 10.088 -17.246 -19.986 1.00 84.31 110 ASN A N 1
ATOM 833 C CA . ASN A 1 110 ? 10.850 -18.489 -19.914 1.00 84.31 110 ASN A CA 1
ATOM 834 C C . ASN A 1 110 ? 11.946 -18.514 -20.995 1.00 84.31 110 ASN A C 1
ATOM 836 O O . ASN A 1 110 ? 11.667 -18.273 -22.167 1.00 84.31 110 ASN A O 1
ATOM 840 N N . LEU A 1 111 ? 13.188 -18.774 -20.590 1.00 76.81 111 LEU A N 1
ATOM 841 C CA . LEU A 1 111 ? 14.372 -18.757 -21.460 1.00 76.81 111 LEU A CA 1
ATOM 842 C C . LEU A 1 111 ? 14.792 -20.160 -21.935 1.00 76.81 111 LEU A C 1
ATOM 844 O O . LEU A 1 111 ? 15.741 -20.275 -22.702 1.00 76.81 111 LEU A O 1
ATOM 848 N N . ARG A 1 112 ? 14.120 -21.220 -21.463 1.00 72.50 112 ARG A N 1
ATOM 849 C CA . ARG A 1 112 ? 14.390 -22.633 -21.803 1.00 72.50 112 ARG A CA 1
ATOM 850 C C . ARG A 1 112 ? 13.368 -23.224 -22.791 1.00 72.50 112 ARG A C 1
ATOM 852 O O . ARG A 1 112 ? 13.161 -24.435 -22.773 1.00 72.50 112 ARG A O 1
ATOM 859 N N . ALA A 1 113 ? 12.686 -22.378 -23.562 1.00 59.75 113 ALA A N 1
ATOM 860 C CA . ALA A 1 113 ? 11.713 -22.810 -24.566 1.00 59.75 113 ALA A CA 1
ATOM 861 C C . ALA A 1 113 ? 12.399 -23.298 -25.848 1.00 59.75 113 ALA A C 1
ATOM 863 O O . ALA A 1 113 ? 13.419 -22.680 -26.230 1.00 59.75 113 ALA A O 1
#

InterPro domains:
  IPR031493 Zinc-ribbon 15 [PF17032] (1-108)

Foldseek 3Di:
DDPPPPDPQKDKDWAQDFDDDPNDRDDRPDRTQIWIAGPPPRDIDSDPDPPPDPPDPPPPPPDPPDDDDPDDPDDPDPPPPPDDDFPADPPPRDGDPDDPDQADPPPRHGPPD

Sequence (113 aa):
MCPNCYTMAVYHVKLRTKFTFFCIPLFPITKGKSLYLCERCHWASEQGPPQMVPLPQPPPGYAVTDGSAPLPPPPPPPAEALSKGSMGCPQCYQPLPGSNFQFCPHCGMNLRA

pLDDT: mean 70.55, std 13.3, range [40.5, 91.69]

Organism: NCBI:txid78921

Solvent-accessible surface area (backbone atoms only — not comparable to full-atom values): 7926 Å² total; per-residue (Å²): 96,34,91,88,77,70,40,76,57,52,48,82,43,75,46,73,64,75,61,72,60,90,91,43,84,52,72,70,85,54,87,54,53,56,34,33,38,26,79,86,78,66,49,72,36,72,67,63,68,78,75,75,71,76,73,78,76,75,68,97,78,78,76,84,73,78,92,85,73,85,75,77,78,77,77,79,74,78,90,80,81,80,86,83,90,58,70,44,42,95,87,76,64,48,78,39,98,59,94,82,56,60,45,40,93,88,77,65,48,69,67,81,120

Radius of gyration: 26.27 Å; Cα contacts (8 Å, |Δi|>4): 115; chains: 1; bounding box: 63×54×55 Å

Secondary structure (DSSP, 8-state):
--TTT--S-EEEEE------BTTB-----S-PPEEEEETTT--EESSPSP--PPPPPPPTT-----S--PPPPPPPPPS----S-----TTT-PPPS-TT-SB-TTT--BS--

Nearest PDB structures (foldseek):
  1ov3-assembly1_B  TM=4.244E-01  e=2.504E+00  Homo sapiens

Mean predicted aligned error: 20.3 Å